Protein AF-A0A822FCR0-F1 (afdb_monomer_lite)

Secondary structure (DSSP, 8-state):
--TT-EEEE--TTS--EEEEGGGTTSSS--STT-GGGTTSS--------

Radius of gyration: 10.37 Å; chains: 1; bounding box: 30×14×23 Å

pLDDT: mean 85.65, std 9.98, range [47.75, 93.25]

Sequence (49 aa):
ACPNGQFFCENKGYFGTLIPSHFVGDGICDCCDGSDEYETTVVCNNTCL

Foldseek 3Di:
DPPQDWDWQPLVPADIDIDGLVQQCPQDQPRLCSPSNVPHPHDRHNNRD

Structure (mmCIF, N/CA/C/O backbone):
data_AF-A0A822FCR0-F1
#
_entry.id   AF-A0A822FCR0-F1
#
loop_
_atom_site.group_PDB
_atom_site.id
_atom_site.type_symbol
_atom_site.label_atom_id
_atom_site.label_alt_id
_atom_site.label_comp_id
_atom_site.label_asym_id
_atom_site.label_entity_id
_atom_site.label_seq_id
_atom_site.pdbx_PDB_ins_code
_atom_site.Cartn_x
_atom_site.Cartn_y
_atom_site.Cartn_z
_atom_site.occupancy
_atom_site.B_iso_or_equiv
_atom_site.auth_seq_id
_atom_site.auth_comp_id
_atom_site.auth_asym_id
_atom_site.auth_atom_id
_atom_site.pdbx_PDB_model_num
ATOM 1 N N . ALA A 1 1 ? 13.190 7.813 0.375 1.00 47.75 1 ALA A N 1
ATOM 2 C CA . ALA A 1 1 ? 12.535 6.646 0.992 1.00 47.75 1 ALA A CA 1
ATOM 3 C C . ALA A 1 1 ? 12.798 6.686 2.492 1.00 47.75 1 ALA A C 1
ATOM 5 O O . ALA A 1 1 ? 13.956 6.660 2.894 1.00 47.75 1 ALA A O 1
ATOM 6 N N . CYS A 1 2 ? 11.758 6.861 3.308 1.00 50.59 2 CYS A N 1
ATOM 7 C CA . CYS A 1 2 ? 11.896 6.808 4.763 1.00 50.59 2 CYS A CA 1
ATOM 8 C C . CYS A 1 2 ? 12.061 5.341 5.199 1.00 50.59 2 CYS A C 1
ATOM 10 O O . CYS A 1 2 ? 11.339 4.493 4.681 1.00 50.59 2 CYS A O 1
ATOM 12 N N . PRO A 1 3 ? 12.959 5.026 6.149 1.00 55.50 3 PRO A N 1
ATOM 13 C CA . PRO A 1 3 ? 13.271 3.645 6.543 1.00 55.50 3 PRO A CA 1
ATOM 14 C C . PRO A 1 3 ? 12.104 2.877 7.193 1.00 55.50 3 PRO A C 1
ATOM 16 O O . PRO A 1 3 ? 12.213 1.675 7.382 1.00 55.50 3 PRO A O 1
ATOM 19 N N . ASN A 1 4 ? 10.986 3.552 7.483 1.00 65.50 4 ASN A N 1
ATOM 20 C CA . ASN A 1 4 ? 9.725 2.971 7.953 1.00 65.50 4 ASN A CA 1
ATOM 21 C C . ASN A 1 4 ? 8.540 3.569 7.183 1.00 65.50 4 ASN A C 1
ATOM 23 O O . ASN A 1 4 ? 7.554 3.986 7.790 1.00 65.50 4 ASN A O 1
ATOM 27 N N . GLY A 1 5 ? 8.671 3.732 5.864 1.00 80.38 5 GLY A N 1
ATOM 28 C CA . GLY A 1 5 ? 7.546 4.166 5.045 1.00 80.38 5 GLY A CA 1
ATOM 29 C C . GLY A 1 5 ? 6.386 3.201 5.263 1.00 80.38 5 GLY A C 1
ATOM 30 O O . GLY A 1 5 ? 6.503 2.014 4.978 1.00 80.38 5 GLY A O 1
ATOM 31 N N . GLN A 1 6 ? 5.303 3.697 5.844 1.00 87.88 6 GLN A N 1
ATOM 32 C CA . GLN A 1 6 ? 4.032 2.998 5.906 1.00 87.88 6 GLN A CA 1
ATOM 33 C C . GLN A 1 6 ? 3.074 3.757 5.004 1.00 87.88 6 GLN A C 1
ATOM 35 O O . GLN A 1 6 ? 3.100 4.989 4.951 1.00 87.88 6 GLN A O 1
ATOM 40 N N . PHE A 1 7 ? 2.261 3.008 4.286 1.00 89.75 7 PHE A N 1
ATOM 41 C CA . PHE A 1 7 ? 1.181 3.512 3.475 1.00 89.75 7 PHE A CA 1
ATOM 42 C C . PHE A 1 7 ? -0.131 3.186 4.171 1.00 89.75 7 PHE A C 1
ATOM 44 O O . PHE A 1 7 ? -0.313 2.091 4.703 1.00 89.75 7 PHE A O 1
ATOM 51 N N . PHE A 1 8 ? -1.016 4.173 4.229 1.00 89.81 8 PHE A N 1
ATOM 52 C CA . PHE A 1 8 ? -2.325 4.013 4.833 1.00 89.81 8 PHE A CA 1
ATOM 53 C C . PHE A 1 8 ? -3.347 3.767 3.730 1.00 89.81 8 PHE A C 1
ATOM 55 O O . PHE A 1 8 ? -3.675 4.687 2.983 1.00 89.81 8 PHE A O 1
ATOM 62 N N . CYS A 1 9 ? -3.853 2.539 3.664 1.00 91.69 9 CYS A N 1
ATOM 63 C CA . CYS A 1 9 ? -5.017 2.197 2.867 1.00 91.69 9 CYS A CA 1
ATOM 64 C C . CYS A 1 9 ? -6.246 2.810 3.545 1.00 91.69 9 CYS A C 1
ATOM 66 O O . CYS A 1 9 ? -6.561 2.458 4.688 1.00 91.69 9 CYS A O 1
ATOM 68 N N . GLU A 1 10 ? -6.946 3.716 2.863 1.00 88.31 10 GLU A N 1
ATOM 69 C CA . GLU A 1 10 ? -8.182 4.307 3.390 1.00 88.31 10 GLU A CA 1
ATOM 70 C C . GLU A 1 10 ? -9.283 3.244 3.506 1.00 88.31 10 GLU A C 1
ATOM 72 O O . GLU A 1 10 ? -10.075 3.293 4.447 1.00 88.31 10 GLU A O 1
ATOM 77 N N . ASN A 1 11 ? -9.294 2.264 2.592 1.00 86.00 11 ASN A N 1
ATOM 78 C CA . ASN A 1 11 ? -10.251 1.164 2.532 1.00 86.00 11 ASN A CA 1
ATOM 79 C C . ASN 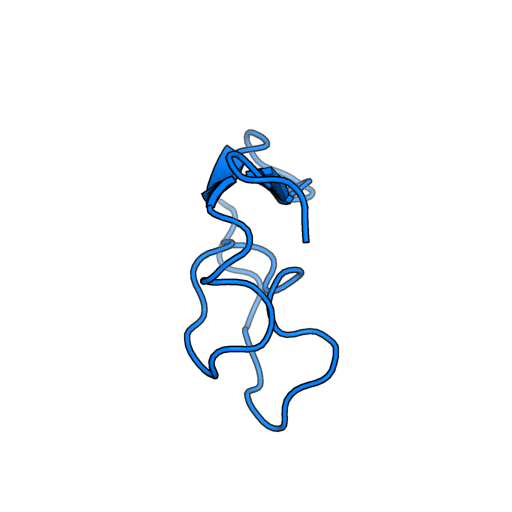A 1 11 ? -11.695 1.676 2.613 1.00 86.00 11 ASN A C 1
ATOM 81 O O . ASN A 1 11 ? -12.444 1.291 3.507 1.00 86.00 11 ASN A O 1
ATOM 85 N N . LYS A 1 12 ? -12.091 2.596 1.719 1.00 79.56 12 LYS A N 1
ATOM 86 C CA . LYS A 1 12 ? -13.401 3.277 1.789 1.00 79.56 12 LYS A CA 1
ATOM 87 C C . LYS A 1 12 ? -14.559 2.281 1.926 1.00 79.56 12 LYS A C 1
ATOM 89 O O . LYS A 1 12 ? -14.843 1.529 0.998 1.00 79.56 12 LYS A O 1
ATOM 94 N N . GLY A 1 13 ? -15.256 2.341 3.063 1.00 78.00 13 GLY A N 1
ATOM 95 C CA . GLY A 1 13 ? -16.331 1.407 3.425 1.00 78.00 13 GLY A CA 1
ATOM 96 C C . GLY A 1 13 ? -15.931 0.351 4.462 1.00 78.00 13 GLY A C 1
ATOM 97 O O . GLY A 1 13 ? -16.807 -0.330 4.977 1.00 78.00 13 GLY A O 1
ATOM 98 N N . TYR A 1 14 ? -14.649 0.273 4.824 1.00 84.56 14 TYR A N 1
ATOM 99 C CA . TYR A 1 14 ? -14.071 -0.671 5.779 1.00 84.56 14 TYR A CA 1
ATOM 100 C C . TYR A 1 14 ? -13.045 0.009 6.706 1.00 84.56 14 TYR A C 1
ATOM 102 O O . TYR A 1 14 ? -12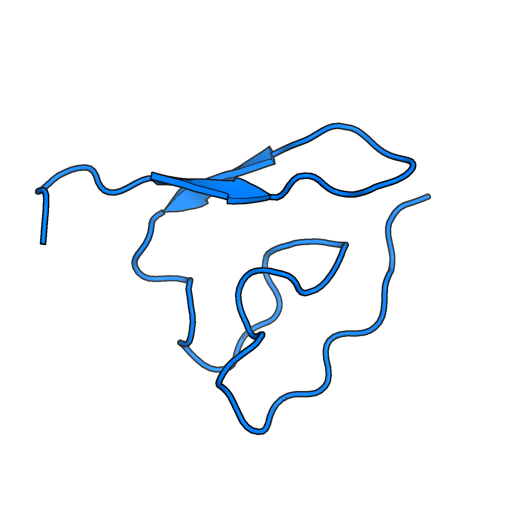.900 1.233 6.726 1.00 84.56 14 TYR A O 1
ATOM 110 N N . PHE A 1 15 ? -12.352 -0.781 7.529 1.00 85.69 15 PHE A N 1
ATOM 111 C CA . PHE A 1 15 ? -11.293 -0.294 8.406 1.00 85.69 15 PHE A CA 1
ATOM 112 C C . PHE A 1 15 ? -10.023 0.021 7.609 1.00 85.69 15 PHE A C 1
ATOM 114 O O . PHE A 1 15 ? -9.460 -0.842 6.924 1.00 85.69 15 PHE A O 1
ATOM 121 N N . GLY A 1 16 ? -9.543 1.258 7.744 1.00 88.38 16 GLY A N 1
ATOM 122 C CA . GLY A 1 16 ? -8.260 1.665 7.183 1.00 88.38 16 GLY A CA 1
ATOM 123 C C . GLY A 1 16 ? -7.109 0.841 7.761 1.00 88.38 16 GLY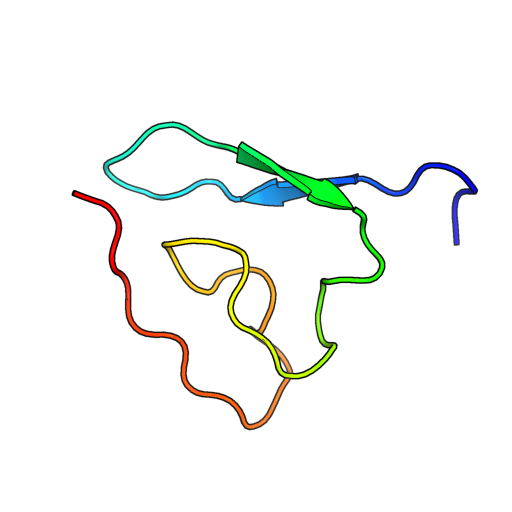 A C 1
ATOM 124 O O . GLY A 1 16 ? -7.084 0.541 8.958 1.00 88.38 16 GLY A O 1
ATOM 125 N N . THR A 1 17 ? -6.171 0.443 6.904 1.00 89.44 17 THR A N 1
ATOM 126 C CA . THR A 1 17 ? -5.069 -0.471 7.248 1.00 89.44 17 THR A CA 1
ATOM 127 C C . THR A 1 17 ? -3.727 0.159 6.896 1.00 89.44 17 THR A C 1
ATOM 129 O O . THR A 1 17 ? -3.613 0.888 5.918 1.00 89.44 17 THR A O 1
ATOM 132 N N . LEU A 1 18 ? -2.702 -0.104 7.708 1.00 90.56 18 LEU A N 1
ATOM 133 C CA . LEU A 1 18 ? -1.332 0.328 7.437 1.00 90.56 18 LEU A CA 1
ATOM 134 C C . LEU A 1 18 ? -0.542 -0.827 6.831 1.00 90.56 18 LEU A C 1
ATOM 136 O O . LEU A 1 18 ? -0.399 -1.871 7.468 1.00 90.56 18 LEU A O 1
ATOM 140 N N . ILE A 1 19 ? 0.015 -0.606 5.645 1.00 90.44 19 ILE A N 1
ATOM 141 C CA . ILE A 1 19 ? 0.925 -1.535 4.975 1.00 90.44 19 ILE A CA 1
ATOM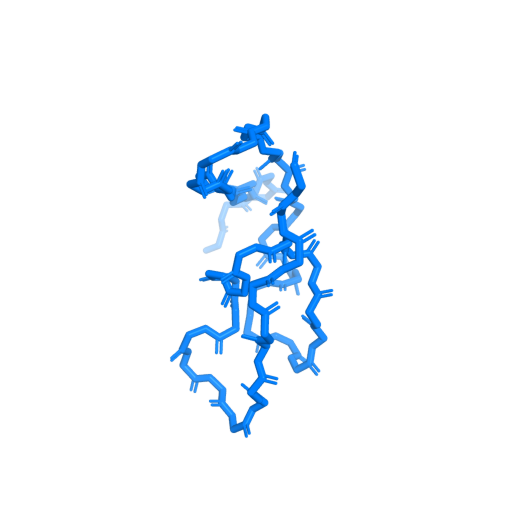 142 C C . ILE A 1 19 ? 2.325 -0.913 4.857 1.00 90.44 19 ILE A C 1
ATOM 144 O O . ILE A 1 19 ? 2.470 0.311 4.854 1.00 90.44 19 ILE A O 1
ATOM 148 N N . PRO A 1 20 ? 3.396 -1.713 4.787 1.00 91.31 20 PRO A N 1
ATOM 149 C CA . PRO A 1 20 ? 4.714 -1.224 4.395 1.00 91.31 20 PRO A CA 1
ATOM 150 C C . PRO A 1 20 ? 4.707 -0.548 3.01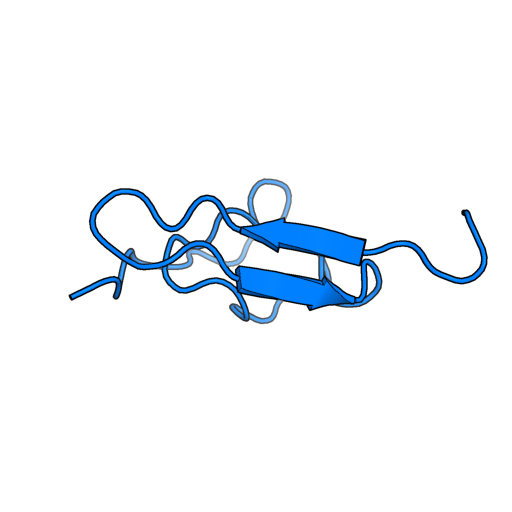8 1.00 91.31 20 PRO A C 1
ATOM 152 O O . PRO A 1 20 ? 4.136 -1.060 2.066 1.00 91.31 20 PRO A O 1
ATOM 155 N N . SER A 1 21 ? 5.432 0.561 2.862 1.00 89.00 21 SER A N 1
ATOM 156 C CA . SER A 1 21 ? 5.509 1.297 1.591 1.00 89.00 21 SER A CA 1
ATOM 157 C C . SER A 1 21 ? 6.224 0.540 0.469 1.00 89.00 21 SER A C 1
ATOM 159 O O . SER A 1 21 ? 6.309 1.058 -0.635 1.00 89.00 21 SER A O 1
ATOM 161 N N . HIS A 1 22 ? 6.829 -0.618 0.755 1.00 87.94 22 HIS A N 1
ATOM 162 C CA . HIS A 1 22 ? 7.426 -1.472 -0.274 1.00 87.94 22 HIS A CA 1
ATOM 163 C C . HIS A 1 22 ? 6.387 -2.313 -1.024 1.00 87.94 22 HIS A C 1
ATOM 165 O O . HIS A 1 22 ? 6.734 -2.836 -2.072 1.00 87.94 22 HIS A O 1
ATOM 171 N N . PHE A 1 23 ? 5.168 -2.423 -0.487 1.00 90.19 23 PHE A N 1
ATOM 172 C CA . PHE A 1 23 ? 4.013 -3.056 -1.132 1.00 90.19 23 PHE A CA 1
ATOM 173 C C . PHE A 1 23 ? 3.195 -2.063 -1.969 1.00 90.19 23 PHE A C 1
ATOM 175 O O . PHE A 1 23 ? 2.159 -2.396 -2.506 1.00 90.19 23 PHE A O 1
ATOM 182 N N . VAL A 1 24 ? 3.619 -0.798 -2.041 1.00 91.19 24 VAL A N 1
ATOM 183 C CA . VAL A 1 24 ? 2.941 0.202 -2.870 1.00 91.19 24 VAL A CA 1
ATOM 184 C C . VAL A 1 24 ? 3.591 0.209 -4.242 1.00 91.19 24 VAL A C 1
ATOM 186 O O . VAL A 1 24 ? 4.762 0.585 -4.368 1.00 91.19 24 VAL A O 1
ATOM 189 N N . GLY A 1 25 ? 2.824 -0.148 -5.261 1.00 90.50 25 GLY A N 1
ATOM 190 C CA . GLY A 1 25 ? 3.262 -0.181 -6.648 1.00 90.50 25 GLY A CA 1
ATOM 191 C C . GLY A 1 25 ? 4.174 -1.364 -6.969 1.00 90.50 25 GLY A C 1
ATOM 192 O O . GLY A 1 25 ? 5.039 -1.244 -7.844 1.00 90.50 25 GLY A O 1
ATOM 193 N N . ASP A 1 26 ? 4.035 -2.475 -6.247 1.00 91.31 26 ASP A N 1
ATOM 194 C CA . ASP A 1 26 ? 4.833 -3.688 -6.435 1.00 91.31 26 ASP A CA 1
ATOM 195 C C . ASP A 1 26 ? 4.155 -4.731 -7.347 1.00 91.31 26 ASP A C 1
ATOM 197 O O . ASP A 1 26 ? 4.786 -5.716 -7.749 1.00 91.31 26 ASP A O 1
ATOM 201 N N . GLY A 1 27 ? 2.913 -4.470 -7.763 1.00 90.69 27 GLY A N 1
ATOM 202 C CA . GLY A 1 27 ? 2.111 -5.339 -8.618 1.00 90.69 27 GLY A CA 1
ATOM 203 C C . GLY A 1 27 ? 1.268 -6.360 -7.853 1.00 90.69 27 GLY A C 1
ATOM 204 O O . GLY A 1 27 ? 0.742 -7.292 -8.476 1.00 90.69 27 GLY A O 1
ATOM 205 N N . ILE A 1 28 ? 1.144 -6.232 -6.534 1.00 90.69 28 ILE A N 1
ATOM 206 C CA . ILE A 1 28 ? 0.320 -7.087 -5.681 1.00 90.69 28 ILE A CA 1
ATOM 207 C C . ILE A 1 28 ? -0.724 -6.215 -4.978 1.00 90.69 28 ILE A C 1
ATOM 209 O O . ILE A 1 28 ? -0.435 -5.130 -4.509 1.00 90.69 28 ILE A O 1
ATOM 213 N N . CYS A 1 29 ? -1.974 -6.681 -4.936 1.00 91.44 29 CYS A N 1
ATOM 214 C CA . CYS A 1 29 ? -3.039 -5.967 -4.233 1.00 91.44 29 CYS A CA 1
ATOM 215 C C . CYS A 1 29 ? -2.998 -6.314 -2.739 1.00 91.44 29 CYS A C 1
ATOM 217 O O . CYS A 1 29 ? -3.513 -7.367 -2.342 1.00 91.44 29 CYS A O 1
ATOM 219 N N . ASP A 1 30 ? -2.427 -5.438 -1.922 1.00 92.00 30 ASP A N 1
ATOM 220 C CA . ASP A 1 30 ? -2.372 -5.555 -0.465 1.00 92.00 30 ASP A CA 1
ATOM 221 C C . ASP A 1 30 ? -3.485 -4.751 0.227 1.00 92.00 30 ASP A C 1
ATOM 223 O O . ASP A 1 30 ? -4.057 -5.207 1.226 1.00 92.00 30 ASP A O 1
ATOM 227 N N . CYS A 1 31 ? -3.859 -3.581 -0.302 1.00 91.06 31 CYS A N 1
ATOM 228 C CA . CYS A 1 31 ? -5.034 -2.849 0.174 1.00 91.06 31 CYS A CA 1
ATOM 229 C C . CYS A 1 31 ? -6.332 -3.454 -0.391 1.00 91.06 31 CYS A C 1
ATOM 231 O O . CYS A 1 31 ? -6.434 -3.757 -1.581 1.00 91.06 31 CYS A O 1
ATOM 233 N N . CYS A 1 32 ? -7.395 -3.549 0.424 1.00 91.06 32 CYS A N 1
ATOM 234 C CA . CYS A 1 32 ? -8.682 -4.059 -0.074 1.00 91.06 32 CYS A CA 1
ATOM 235 C C . CYS A 1 32 ? -9.342 -3.109 -1.078 1.00 91.06 32 CYS A C 1
ATOM 237 O O . CYS A 1 32 ? -10.133 -3.565 -1.899 1.00 91.06 32 CYS A O 1
ATOM 239 N N . ASP A 1 33 ? -9.031 -1.812 -1.025 1.00 90.81 33 ASP A N 1
ATOM 240 C CA . ASP A 1 33 ? -9.515 -0.817 -1.983 1.00 90.81 33 ASP A CA 1
ATOM 241 C C . ASP A 1 33 ? -8.634 -0.687 -3.234 1.00 90.81 33 ASP A C 1
ATOM 243 O O . ASP A 1 33 ? -9.022 0.028 -4.158 1.00 90.81 33 ASP A O 1
ATOM 247 N N . GLY A 1 34 ? -7.484 -1.371 -3.276 1.00 90.44 34 GLY A N 1
ATOM 248 C CA . GLY A 1 34 ? -6.528 -1.311 -4.382 1.00 90.44 34 GLY A CA 1
ATOM 249 C C . GLY A 1 34 ? -5.776 0.015 -4.507 1.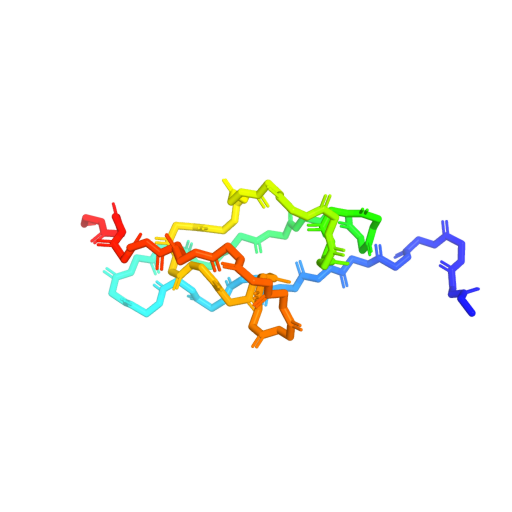00 90.44 34 GLY A C 1
ATOM 250 O O . GLY A 1 34 ? -5.245 0.318 -5.575 1.00 90.44 34 GLY A O 1
ATOM 251 N N . SER A 1 35 ? -5.789 0.849 -3.462 1.00 90.94 35 SER A N 1
ATOM 252 C CA . SER A 1 35 ? -5.171 2.182 -3.485 1.00 90.94 35 SER A CA 1
ATOM 253 C C . SER A 1 35 ? -3.641 2.164 -3.505 1.00 90.94 35 SER A C 1
ATOM 255 O O . SER A 1 35 ? -3.024 3.155 -3.894 1.00 90.94 35 SER A O 1
ATOM 257 N N . ASP A 1 36 ? -3.035 1.053 -3.114 1.00 92.56 36 ASP A N 1
ATOM 258 C CA . ASP A 1 36 ? -1.604 0.768 -3.173 1.00 92.56 36 ASP A CA 1
ATOM 259 C C . ASP A 1 36 ? -1.074 0.589 -4.601 1.00 92.56 36 ASP A C 1
ATOM 261 O O . ASP A 1 36 ? 0.043 1.008 -4.893 1.00 92.56 36 ASP A O 1
ATOM 265 N N . GLU A 1 37 ? -1.894 0.079 -5.517 1.00 93.25 37 GLU A N 1
ATOM 266 C CA . GLU A 1 37 ? -1.486 -0.271 -6.887 1.00 93.25 37 GLU A CA 1
ATOM 267 C C . GLU A 1 37 ? -1.967 0.725 -7.957 1.00 93.25 37 GLU A C 1
ATOM 269 O O . GLU A 1 37 ? -2.035 0.423 -9.146 1.00 93.25 37 GLU A O 1
ATOM 274 N N . TYR A 1 38 ? -2.282 1.960 -7.559 1.00 85.81 38 TYR A N 1
ATOM 275 C CA . TYR A 1 38 ? -2.900 2.967 -8.433 1.00 85.81 38 TYR A CA 1
ATOM 276 C C . TYR A 1 38 ? -2.069 3.382 -9.667 1.00 85.81 38 TYR A C 1
ATOM 278 O O . TYR A 1 38 ? -2.648 3.863 -10.643 1.00 85.81 38 TYR A O 1
ATOM 286 N N . GLU A 1 39 ? -0.738 3.231 -9.641 1.00 85.69 39 GLU A N 1
ATOM 287 C CA . GLU A 1 39 ? 0.146 3.545 -10.784 1.00 85.69 39 GLU A CA 1
ATOM 288 C C . GLU A 1 39 ? 0.598 2.312 -11.574 1.00 85.69 39 GLU A C 1
ATOM 290 O O . GLU A 1 39 ? 1.341 2.452 -12.551 1.00 85.69 39 GLU A O 1
ATOM 295 N N . THR A 1 40 ? 0.189 1.104 -11.180 1.00 87.31 40 THR A N 1
ATOM 296 C CA . THR A 1 40 ? 0.626 -0.116 -11.861 1.00 87.31 40 THR A CA 1
ATOM 297 C C . THR A 1 40 ? -0.370 -0.555 -12.927 1.00 87.31 40 THR A C 1
ATOM 299 O O . THR A 1 40 ? -1.425 0.035 -13.153 1.00 87.31 40 THR A O 1
ATOM 302 N N . THR A 1 41 ? 0.010 -1.589 -13.677 1.00 89.81 41 THR A N 1
ATOM 303 C CA . THR A 1 41 ? -0.871 -2.204 -14.683 1.00 89.81 41 THR A CA 1
ATOM 304 C C . THR A 1 41 ? -1.841 -3.213 -14.069 1.00 89.81 41 THR A C 1
ATOM 306 O O . THR A 1 41 ? -2.663 -3.787 -14.787 1.00 89.81 41 THR A O 1
ATOM 309 N N . VAL A 1 42 ? -1.751 -3.439 -12.756 1.00 89.56 42 VAL A N 1
ATOM 310 C CA . VAL A 1 42 ? -2.591 -4.377 -12.021 1.00 89.56 42 VAL A CA 1
ATOM 311 C C . VAL A 1 42 ? -3.906 -3.696 -11.671 1.00 89.56 42 VAL A C 1
ATOM 313 O O . VAL A 1 42 ? -3.942 -2.580 -11.169 1.00 89.56 42 VAL A O 1
ATOM 316 N N . VAL A 1 43 ? -5.016 -4.372 -11.965 1.00 87.38 43 VAL A N 1
ATOM 317 C CA . VAL A 1 43 ? -6.353 -3.883 -11.620 1.00 87.38 43 VAL A CA 1
ATOM 318 C C . VAL A 1 43 ? -6.778 -4.546 -10.319 1.00 87.38 43 VAL A C 1
ATOM 320 O O . VAL A 1 43 ? -7.202 -5.703 -10.313 1.00 87.38 43 VAL A O 1
ATOM 323 N N . CYS A 1 44 ? -6.659 -3.806 -9.221 1.00 89.38 44 CYS A N 1
ATOM 324 C CA . CYS A 1 44 ? -7.141 -4.226 -7.913 1.00 89.38 44 CYS A CA 1
ATOM 325 C C . CYS A 1 44 ? -8.617 -3.845 -7.753 1.00 89.38 44 CYS A C 1
ATOM 327 O O . CYS A 1 44 ? -8.990 -2.672 -7.790 1.00 89.38 44 CYS A O 1
ATOM 329 N N . ASN A 1 45 ? -9.481 -4.850 -7.600 1.00 88.06 45 ASN A N 1
ATOM 330 C CA . ASN A 1 45 ? -10.900 -4.624 -7.345 1.00 88.06 45 ASN A CA 1
ATOM 331 C C . ASN A 1 45 ? -11.123 -4.296 -5.869 1.00 88.06 45 ASN A C 1
ATOM 333 O O . ASN A 1 45 ? -10.513 -4.917 -5.001 1.00 88.06 45 ASN A O 1
ATOM 337 N N . ASN A 1 46 ? -12.070 -3.399 -5.585 1.00 87.06 46 ASN A N 1
ATOM 338 C CA . ASN A 1 46 ? -12.459 -3.117 -4.210 1.00 87.06 46 ASN A CA 1
ATOM 339 C C . ASN A 1 46 ? -13.139 -4.354 -3.587 1.00 87.06 46 ASN A C 1
ATOM 341 O O . ASN A 1 46 ? -14.220 -4.766 -4.016 1.00 87.06 46 ASN A O 1
ATOM 345 N N . THR A 1 47 ? -12.479 -4.941 -2.592 1.00 86.25 47 THR A N 1
ATOM 346 C CA . THR A 1 47 ? -12.926 -6.100 -1.803 1.00 86.25 47 THR A CA 1
ATOM 347 C C . THR A 1 47 ? -13.232 -5.735 -0.349 1.00 86.25 47 THR A C 1
ATOM 349 O O . THR A 1 47 ? -13.444 -6.621 0.477 1.00 86.25 47 THR A O 1
ATOM 352 N N . CYS A 1 48 ? -13.264 -4.442 -0.023 1.00 85.56 48 CYS A N 1
ATOM 353 C CA . CYS A 1 48 ? -13.640 -3.954 1.294 1.00 85.56 48 CYS A CA 1
ATOM 354 C C . CYS A 1 48 ? -15.128 -4.267 1.557 1.00 85.56 48 CYS A C 1
ATOM 356 O O . CYS A 1 48 ? -15.994 -3.867 0.775 1.00 85.56 48 CYS A O 1
ATOM 358 N N . LEU A 1 49 ? -15.408 -5.021 2.628 1.00 79.00 49 LEU A N 1
ATOM 359 C CA . LEU A 1 49 ? -16.738 -5.536 2.999 1.00 79.00 49 LEU A CA 1
ATOM 360 C C . LEU A 1 49 ? -17.358 -4.788 4.177 1.00 79.00 49 LEU A C 1
ATOM 362 O O . LEU A 1 49 ? -16.616 -4.513 5.140 1.00 79.00 49 LEU A O 1
#